Protein AF-A0AAE0RPQ5-F1 (afdb_monomer)

Organism: NCBI:txid2493646

Foldseek 3Di:
DFKKKKKFWFAPPDDPVRVVVLVVVLVVLCVVLVKAWDDKDWPAKDADPDFADAPNDTGRITTIMMIMMDHDPVSVVVSLVVLNVDRRTRDMDMDGDDDPPDQPVPVDPPPPVPPPDPCNVVVVVVVVVCCVVDVPDDPPDDDPPPPDDDD

pLDDT: mean 81.01, std 18.39, range [37.16, 96.88]

Nearest PDB structures (foldseek):
  8csr-assembly1_E  TM=9.305E-01  e=9.893E-14  Homo sapiens
  7pnv-assembly1_E  TM=7.963E-01  e=4.959E-14  Mus musculus
  6nf8-assembly1_F  TM=8.658E-01  e=3.063E-13  Bos taurus
  6ywy-assembly1_FF  TM=8.762E-01  e=1.051E-10  Neurospora crassa
  8apo-assembly1_Bf  TM=7.437E-01  e=9.874E-11  Polytomella magna

Solvent-accessible surface area (backbone atoms only — not comparable to full-atom values): 9134 Å² total; per-residue (Å²): 122,58,44,34,33,35,42,37,30,30,52,56,88,53,50,74,69,53,48,54,49,53,50,49,53,55,50,47,48,36,46,77,54,69,27,48,81,77,49,78,46,81,75,45,78,43,74,47,98,57,77,46,74,35,87,94,43,78,38,54,43,26,31,34,34,42,39,33,31,34,35,54,78,69,37,51,56,53,42,56,51,57,55,70,68,40,74,59,43,61,47,77,46,79,45,78,53,70,75,80,85,70,58,69,53,79,86,44,79,70,73,74,68,68,76,72,56,86,59,50,64,57,51,53,50,51,51,53,49,47,50,69,76,53,65,80,76,81,82,76,88,83,84,89,84,84,87,85,89,82,134

Secondary structure (DSSP, 8-state):
--EEEEEEEEETT--HHHHHHHHHHHHHHHHHTT-EEEEEEEEEEEEEEEEEEETTEEEEEEEEEEEEEE--HHHHHHHHHHHHH-TTEEEEEEEE-------TTSSS---------TTHHHHHHHHHHHHHHS----------SSSS---

Structure (mmCIF, N/CA/C/O backbone):
data_AF-A0AAE0RPQ5-F1
#
_entry.id   AF-A0AAE0RPQ5-F1
#
loop_
_atom_site.group_PDB
_atom_site.id
_atom_site.type_symbol
_atom_site.label_atom_id
_atom_site.label_alt_id
_atom_site.label_comp_id
_a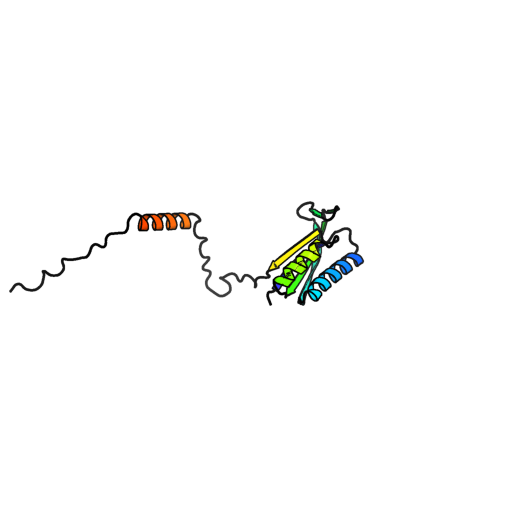tom_site.label_asym_id
_atom_site.label_entity_id
_atom_site.label_seq_id
_atom_site.pdbx_PDB_ins_code
_atom_site.Cartn_x
_atom_site.Cartn_y
_atom_site.Cartn_z
_atom_site.occupancy
_atom_site.B_iso_or_equiv
_atom_site.auth_seq_id
_atom_site.auth_comp_id
_atom_site.auth_asym_id
_atom_site.auth_atom_id
_atom_site.pdbx_PDB_model_num
ATOM 1 N N . MET A 1 1 ? -16.838 0.743 12.175 1.00 78.62 1 MET A N 1
ATOM 2 C CA . MET A 1 1 ? -15.380 0.519 12.057 1.00 78.62 1 MET A CA 1
ATOM 3 C C . MET A 1 1 ? -14.806 1.610 11.167 1.00 78.62 1 MET A C 1
ATOM 5 O O . MET A 1 1 ? -15.497 1.978 10.221 1.00 78.62 1 MET A O 1
ATOM 9 N N . PRO A 1 2 ? -13.640 2.189 11.497 1.00 90.88 2 PRO A N 1
ATOM 10 C CA . PRO A 1 2 ? -12.988 3.167 10.632 1.00 90.88 2 PRO A CA 1
ATOM 11 C C . PRO A 1 2 ? -12.544 2.526 9.314 1.00 90.88 2 PRO A C 1
ATOM 13 O O . PRO A 1 2 ? -12.168 1.352 9.279 1.00 90.88 2 PRO A O 1
ATOM 16 N N . SER A 1 3 ? -12.603 3.320 8.249 1.00 92.75 3 SER A N 1
ATOM 17 C CA . SER A 1 3 ? -12.169 2.925 6.912 1.00 92.75 3 SER A CA 1
ATOM 18 C C . SER A 1 3 ? -10.742 3.392 6.679 1.00 92.75 3 SER A C 1
ATOM 20 O O . SER A 1 3 ? -10.395 4.532 6.982 1.00 92.75 3 SER A O 1
ATOM 22 N N . TYR A 1 4 ? -9.923 2.512 6.127 1.00 95.12 4 TYR A N 1
ATOM 23 C CA . TYR A 1 4 ? -8.538 2.775 5.784 1.00 95.12 4 TYR A CA 1
ATOM 24 C C . TYR A 1 4 ? -8.317 2.557 4.296 1.00 95.12 4 TYR A C 1
ATOM 26 O O . TYR A 1 4 ? -9.008 1.780 3.632 1.00 95.12 4 TYR A O 1
ATOM 34 N N . GLU A 1 5 ? -7.314 3.253 3.796 1.00 95.00 5 GLU A N 1
ATOM 35 C CA . GLU A 1 5 ? -6.777 3.068 2.467 1.00 95.00 5 GLU A CA 1
ATOM 36 C C . GLU A 1 5 ? -5.313 2.673 2.592 1.00 95.00 5 GLU A C 1
ATOM 38 O O . GLU A 1 5 ? -4.554 3.270 3.361 1.00 95.00 5 GLU A O 1
ATOM 43 N N . VAL A 1 6 ? -4.916 1.648 1.847 1.00 95.81 6 VAL A N 1
ATOM 44 C CA . VAL A 1 6 ? -3.527 1.217 1.774 1.00 95.81 6 VAL A CA 1
ATOM 45 C C . VAL A 1 6 ? -3.044 1.320 0.347 1.00 95.81 6 VAL A C 1
ATOM 47 O O . VAL A 1 6 ? -3.482 0.582 -0.535 1.00 95.81 6 VAL A O 1
ATOM 50 N N . ALA A 1 7 ? -2.105 2.240 0.154 1.00 96.25 7 ALA A N 1
ATOM 51 C CA . ALA A 1 7 ? -1.346 2.376 -1.071 1.00 96.25 7 ALA A CA 1
ATOM 52 C C . ALA A 1 7 ? -0.134 1.441 -1.007 1.00 96.25 7 ALA A C 1
ATOM 54 O O . ALA A 1 7 ? 0.735 1.579 -0.138 1.00 96.25 7 ALA A O 1
ATOM 55 N N . LEU A 1 8 ? -0.089 0.489 -1.933 1.00 96.12 8 LEU A N 1
ATOM 56 C CA . LEU A 1 8 ? 0.976 -0.492 -2.079 1.00 96.12 8 LEU A CA 1
ATOM 57 C C . LEU A 1 8 ? 1.789 -0.193 -3.329 1.00 96.12 8 LEU A C 1
ATOM 59 O O . LEU A 1 8 ? 1.248 0.043 -4.411 1.00 96.12 8 LEU A O 1
ATOM 63 N N . ILE A 1 9 ? 3.104 -0.264 -3.174 1.00 96.50 9 ILE A N 1
ATOM 64 C CA . ILE A 1 9 ? 4.056 -0.226 -4.274 1.00 96.50 9 ILE A CA 1
ATOM 65 C C . ILE A 1 9 ? 4.753 -1.580 -4.308 1.00 96.50 9 ILE A C 1
ATOM 67 O O . ILE A 1 9 ? 5.593 -1.865 -3.456 1.00 96.50 9 ILE A O 1
ATOM 71 N N . LEU A 1 10 ? 4.411 -2.404 -5.293 1.00 95.56 10 LEU A N 1
ATOM 72 C CA . LEU A 1 10 ? 5.048 -3.696 -5.533 1.00 95.56 10 LEU A CA 1
ATOM 73 C C . LEU A 1 10 ? 6.236 -3.553 -6.484 1.00 95.56 10 LEU A C 1
ATOM 75 O O . LEU A 1 10 ? 6.299 -2.644 -7.321 1.00 95.56 10 LEU A O 1
ATOM 79 N N . ARG A 1 11 ? 7.178 -4.489 -6.378 1.00 94.50 11 ARG A N 1
ATOM 80 C CA . ARG A 1 11 ? 8.349 -4.564 -7.256 1.00 94.50 11 ARG A CA 1
ATOM 81 C C . ARG A 1 11 ? 7.946 -4.700 -8.732 1.00 94.50 11 ARG A C 1
ATOM 83 O O . ARG A 1 11 ? 7.002 -5.404 -9.081 1.00 94.50 11 ARG A O 1
ATOM 90 N N . SER A 1 12 ? 8.686 -4.028 -9.617 1.00 92.38 12 SER A N 1
ATOM 91 C CA . SER A 1 12 ? 8.453 -4.066 -11.073 1.00 92.38 12 SER A CA 1
ATOM 92 C C . SER A 1 12 ? 8.970 -5.331 -11.759 1.00 92.38 12 SER A C 1
ATOM 94 O O . SER A 1 12 ? 8.491 -5.663 -12.834 1.00 92.38 12 SER A O 1
ATOM 96 N N . ALA A 1 13 ? 9.918 -6.041 -11.142 1.00 89.69 13 ALA A N 1
ATOM 97 C CA . ALA A 1 13 ? 10.475 -7.289 -1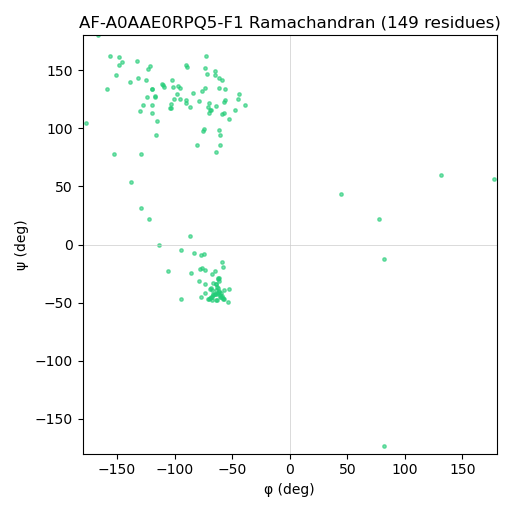1.670 1.00 89.69 13 ALA A CA 1
ATOM 98 C C . ALA A 1 13 ? 9.526 -8.498 -11.537 1.00 89.69 13 ALA A C 1
ATOM 100 O O . ALA A 1 13 ? 9.843 -9.569 -12.042 1.00 89.69 13 ALA A O 1
ATOM 101 N N . LEU A 1 14 ? 8.399 -8.339 -10.835 1.00 89.69 14 LEU A N 1
ATOM 102 C CA . LEU A 1 14 ? 7.433 -9.409 -10.609 1.00 89.69 14 LEU A CA 1
ATOM 103 C C . LEU A 1 14 ? 6.604 -9.658 -11.868 1.00 89.69 14 LEU A C 1
ATOM 105 O O . LEU A 1 14 ? 6.037 -8.731 -12.453 1.00 89.69 14 LEU A O 1
ATOM 109 N N . GLU A 1 15 ? 6.477 -10.927 -12.240 1.00 92.38 15 GLU A N 1
ATOM 110 C CA . GLU A 1 15 ? 5.556 -11.336 -13.296 1.00 92.38 15 GLU A CA 1
ATOM 111 C C . GLU A 1 15 ? 4.096 -11.247 -12.811 1.00 92.38 15 GLU A C 1
ATOM 113 O O . GLU A 1 15 ? 3.813 -11.227 -11.611 1.00 92.38 15 GLU A O 1
ATOM 118 N N . ARG A 1 16 ? 3.128 -11.236 -13.736 1.00 90.75 16 ARG A N 1
ATOM 119 C CA . ARG A 1 16 ? 1.688 -11.147 -13.424 1.00 90.75 16 ARG A CA 1
ATOM 120 C C . ARG A 1 16 ? 1.223 -12.200 -12.413 1.00 90.75 16 ARG A C 1
ATOM 122 O O . ARG A 1 16 ? 0.413 -11.889 -11.540 1.00 90.75 16 ARG A O 1
ATOM 129 N N . VAL A 1 17 ? 1.753 -13.421 -12.503 1.00 94.38 17 VAL A N 1
ATOM 130 C CA . VAL A 1 17 ? 1.428 -14.510 -11.569 1.00 94.38 17 VAL A CA 1
ATOM 131 C C . VAL A 1 17 ? 1.896 -14.159 -10.156 1.00 94.38 17 VAL A C 1
ATOM 133 O O . VAL A 1 17 ? 1.107 -14.225 -9.213 1.00 94.38 17 VAL A O 1
ATOM 136 N N . GLN A 1 18 ? 3.137 -13.696 -10.019 1.00 94.25 18 GLN A N 1
ATOM 137 C CA . GLN A 1 18 ? 3.734 -13.323 -8.736 1.00 94.25 18 GLN A CA 1
ATOM 138 C C . GLN A 1 18 ? 3.059 -12.085 -8.130 1.00 94.25 18 GLN A C 1
ATOM 140 O O . GLN A 1 18 ? 2.761 -12.073 -6.940 1.00 94.25 18 GLN A O 1
ATOM 145 N N . LEU A 1 19 ? 2.711 -11.087 -8.952 1.00 94.50 19 LEU A N 1
ATOM 146 C CA . LEU A 1 19 ? 1.932 -9.923 -8.514 1.00 94.50 19 LEU A CA 1
ATOM 147 C C . LEU A 1 19 ? 0.585 -10.338 -7.921 1.00 94.50 19 LEU A C 1
ATOM 149 O O . LEU A 1 19 ? 0.214 -9.888 -6.838 1.00 94.50 19 LEU A O 1
ATOM 153 N N . SER A 1 20 ? -0.140 -11.227 -8.605 1.00 94.31 20 SER A N 1
ATOM 154 C CA . SER A 1 20 ? -1.425 -11.718 -8.103 1.00 94.31 20 SER A CA 1
ATOM 155 C C . SER A 1 20 ? -1.274 -12.506 -6.796 1.00 94.31 20 SER A C 1
ATOM 157 O O . SER A 1 20 ? -2.130 -12.405 -5.920 1.00 94.31 20 SER A O 1
ATOM 159 N N . ALA A 1 21 ? -0.172 -13.244 -6.628 1.00 96.00 21 ALA A N 1
ATOM 160 C CA . ALA A 1 21 ? 0.131 -13.964 -5.398 1.00 96.00 21 ALA A CA 1
ATOM 161 C C . ALA A 1 21 ? 0.442 -13.003 -4.239 1.00 96.00 21 ALA A C 1
ATOM 163 O O . ALA A 1 21 ? -0.112 -13.168 -3.155 1.00 96.00 21 ALA A O 1
ATOM 164 N N . ALA A 1 22 ? 1.252 -11.966 -4.467 1.00 95.12 22 ALA A N 1
ATOM 165 C CA . ALA A 1 22 ? 1.549 -10.935 -3.470 1.00 95.12 22 ALA A CA 1
ATOM 166 C C . ALA A 1 22 ? 0.285 -10.195 -3.003 1.00 95.12 22 ALA A C 1
ATOM 168 O O . ALA A 1 22 ? 0.065 -9.995 -1.806 1.00 95.12 22 ALA A O 1
ATOM 169 N N . LEU A 1 23 ? -0.609 -9.867 -3.938 1.00 95.12 23 LEU A N 1
ATOM 170 C CA . LEU A 1 23 ? -1.896 -9.253 -3.611 1.00 95.12 23 LEU A CA 1
ATOM 171 C C . LEU A 1 23 ? -2.796 -10.187 -2.801 1.00 95.12 23 LEU A C 1
ATOM 173 O O . LEU A 1 23 ? -3.391 -9.749 -1.819 1.00 95.12 23 LEU A O 1
ATOM 177 N N . LYS A 1 24 ? -2.873 -11.474 -3.162 1.00 95.94 24 LYS A N 1
ATOM 178 C CA . LYS A 1 24 ? -3.636 -12.473 -2.394 1.00 95.94 24 LYS A CA 1
ATOM 179 C C . LYS A 1 24 ? -3.113 -12.610 -0.964 1.00 95.94 24 LYS A C 1
ATOM 181 O O . LYS A 1 24 ? -3.920 -12.570 -0.040 1.00 95.94 24 LYS A O 1
ATOM 186 N N . ARG A 1 25 ? -1.786 -12.682 -0.787 1.00 95.88 25 ARG A N 1
ATOM 187 C CA . ARG A 1 25 ? -1.131 -12.700 0.534 1.00 95.88 25 ARG A CA 1
ATOM 188 C C . ARG A 1 25 ? -1.505 -11.461 1.348 1.00 95.88 25 ARG A C 1
ATOM 190 O O . ARG A 1 25 ? -1.944 -11.579 2.485 1.00 95.88 25 ARG A O 1
ATOM 197 N N . THR A 1 26 ? -1.429 -10.281 0.733 1.00 95.50 26 THR A N 1
ATOM 198 C CA . THR A 1 26 ? -1.830 -9.017 1.372 1.00 95.50 26 THR A CA 1
ATOM 199 C C . THR A 1 26 ? -3.300 -9.035 1.805 1.00 95.50 26 THR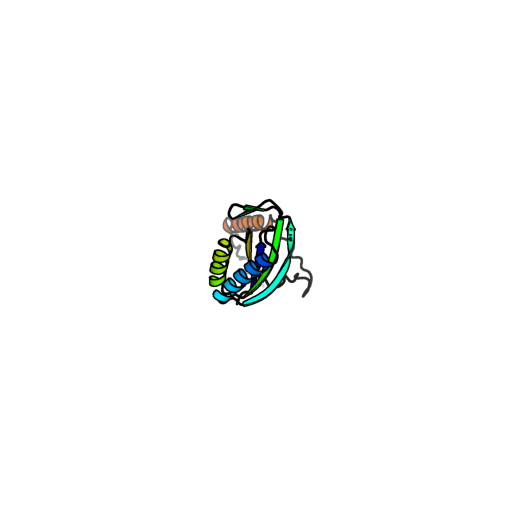 A C 1
ATOM 201 O O . THR A 1 26 ? -3.622 -8.634 2.921 1.00 95.50 26 THR A O 1
ATOM 204 N N . CYS A 1 27 ? -4.198 -9.533 0.951 1.00 95.75 27 CYS A N 1
ATOM 205 C CA . CYS A 1 27 ? -5.621 -9.627 1.269 1.00 95.75 27 CYS A CA 1
ATOM 206 C C . CYS A 1 27 ? -5.886 -10.602 2.423 1.00 95.75 27 CYS A C 1
ATOM 208 O O . CYS A 1 27 ? -6.652 -10.275 3.325 1.00 95.75 27 CYS A O 1
ATOM 210 N N . GLN A 1 28 ?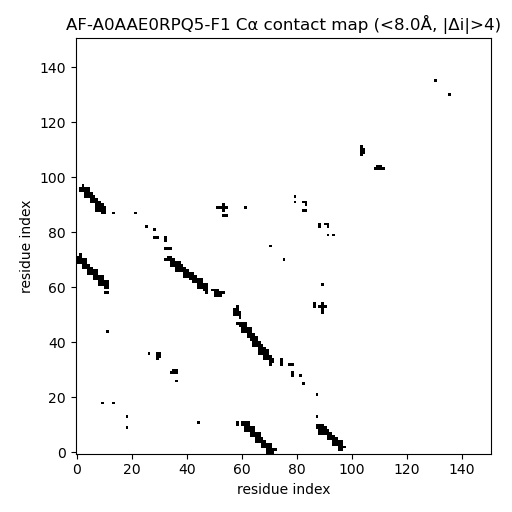 -5.228 -11.765 2.432 1.00 96.38 28 GLN A N 1
ATOM 211 C CA . GLN A 1 28 ? -5.312 -12.731 3.534 1.00 96.38 28 GLN A CA 1
ATOM 212 C C . GLN A 1 28 ? -4.882 -12.112 4.859 1.00 96.38 28 GLN A C 1
ATOM 214 O O . GLN A 1 28 ? -5.629 -12.193 5.823 1.00 96.38 28 GLN A O 1
ATOM 219 N N . VAL A 1 29 ? -3.767 -11.378 4.882 1.00 95.81 29 VAL A N 1
ATOM 220 C CA . VAL A 1 29 ? -3.314 -10.674 6.089 1.00 95.81 29 VAL A CA 1
ATOM 221 C C . VAL A 1 29 ? -4.380 -9.708 6.615 1.00 95.81 29 VAL A C 1
ATOM 223 O O . VAL A 1 29 ? -4.560 -9.596 7.827 1.00 95.81 29 VAL A O 1
ATOM 226 N N . VAL A 1 30 ? -5.106 -9.009 5.740 1.00 95.19 30 VAL A N 1
ATOM 227 C CA . VAL A 1 30 ? -6.207 -8.128 6.165 1.00 95.19 30 VAL A CA 1
ATOM 228 C C . VAL A 1 30 ? -7.362 -8.939 6.766 1.00 95.19 30 VAL A C 1
ATOM 230 O O . VAL A 1 30 ? -7.863 -8.567 7.828 1.00 95.19 30 VAL A O 1
ATOM 233 N N . PHE A 1 31 ? -7.746 -10.057 6.145 1.00 95.44 31 PHE A N 1
ATOM 234 C CA . PHE A 1 31 ? -8.816 -10.928 6.643 1.00 95.44 31 PHE A CA 1
ATOM 235 C C . PHE A 1 31 ? -8.466 -11.615 7.969 1.00 95.44 31 PHE A C 1
ATOM 237 O O . PHE A 1 31 ? -9.292 -11.622 8.880 1.00 95.44 31 PHE A O 1
ATOM 244 N N . ASP A 1 32 ? -7.239 -12.114 8.119 1.00 95.50 32 ASP A N 1
ATOM 245 C CA . ASP A 1 32 ? -6.760 -12.797 9.329 1.00 95.50 32 ASP A CA 1
ATOM 246 C C . ASP A 1 32 ? -6.765 -11.868 10.552 1.00 95.50 32 ASP A C 1
ATOM 248 O O . ASP A 1 32 ? -6.972 -12.299 11.684 1.00 95.50 32 ASP A O 1
ATOM 252 N N . ASN A 1 33 ? -6.585 -10.563 10.326 1.00 93.75 33 ASN A N 1
ATOM 253 C CA . ASN A 1 33 ? -6.668 -9.537 11.364 1.00 93.75 33 ASN A CA 1
ATOM 254 C C . ASN A 1 33 ? -8.106 -9.017 11.597 1.00 93.75 33 ASN A C 1
ATOM 256 O O . ASN A 1 33 ? -8.296 -8.054 12.345 1.00 93.75 33 ASN A O 1
ATOM 260 N N . GLY A 1 34 ? -9.120 -9.633 10.977 1.00 90.88 34 GLY A N 1
ATOM 261 C CA . GLY A 1 34 ? -10.532 -9.271 11.132 1.00 90.88 34 GLY A CA 1
ATOM 262 C C . GLY A 1 34 ? -10.955 -8.021 10.355 1.00 90.88 34 GLY A C 1
ATOM 263 O O . GLY A 1 34 ? -11.933 -7.370 10.727 1.00 90.88 34 GLY A O 1
ATOM 264 N N . GLY A 1 35 ? -10.206 -7.649 9.314 1.00 93.38 35 GLY A N 1
ATOM 265 C CA . GLY A 1 35 ? -10.553 -6.560 8.405 1.00 93.38 35 GLY A CA 1
ATOM 266 C C . GLY A 1 35 ? -11.401 -7.029 7.220 1.00 93.38 35 GLY A C 1
ATOM 267 O O . GLY A 1 35 ? -11.311 -8.176 6.784 1.00 93.38 35 GLY A O 1
ATOM 268 N N . THR A 1 36 ? -12.214 -6.131 6.665 1.00 94.81 36 THR A N 1
ATOM 269 C CA . THR A 1 36 ? -13.039 -6.392 5.475 1.00 94.81 36 THR A CA 1
ATOM 270 C C . THR A 1 36 ? -12.628 -5.487 4.321 1.00 94.81 36 THR A C 1
ATOM 272 O O . THR A 1 36 ? -12.563 -4.267 4.450 1.00 94.81 36 THR A O 1
ATOM 275 N N . ILE A 1 37 ? -12.343 -6.078 3.162 1.00 95.62 37 ILE A N 1
ATOM 276 C CA . ILE A 1 37 ? -11.912 -5.339 1.970 1.00 95.62 37 ILE A CA 1
ATOM 277 C C . ILE A 1 37 ? -13.145 -4.814 1.226 1.00 95.62 37 ILE A C 1
ATOM 279 O O . ILE A 1 37 ? -14.075 -5.568 0.954 1.00 95.62 37 ILE A O 1
ATOM 283 N N . ARG A 1 38 ? -13.147 -3.522 0.883 1.00 94.44 38 ARG A N 1
ATOM 284 C CA . ARG A 1 38 ? -14.211 -2.856 0.114 1.00 94.44 38 ARG A CA 1
ATOM 285 C C . ARG A 1 38 ? -13.919 -2.805 -1.380 1.00 94.44 38 ARG A C 1
ATOM 287 O O . ARG A 1 38 ? -14.803 -3.058 -2.186 1.00 94.44 38 ARG A O 1
ATOM 294 N N . SER A 1 39 ? -12.700 -2.415 -1.745 1.00 94.38 39 SER A N 1
ATOM 295 C CA . SER A 1 39 ? -12.289 -2.241 -3.141 1.00 94.38 39 SER A CA 1
ATOM 296 C C . SER A 1 39 ? -10.793 -2.496 -3.281 1.00 94.38 39 SER A C 1
ATOM 298 O O . SER A 1 39 ? -10.021 -2.177 -2.372 1.00 94.38 39 SER A O 1
ATOM 300 N N . LEU A 1 40 ? -10.403 -3.051 -4.426 1.00 95.81 40 LEU A N 1
ATOM 301 C CA . LEU A 1 40 ? -9.020 -3.228 -4.845 1.00 95.81 40 LEU A CA 1
ATOM 302 C C . LEU A 1 40 ? -8.865 -2.627 -6.240 1.00 95.81 40 LEU A C 1
ATOM 304 O O . LEU A 1 40 ? -9.510 -3.063 -7.191 1.00 95.81 40 LEU A O 1
ATOM 308 N N . GLU A 1 41 ? -7.984 -1.642 -6.354 1.00 96.25 41 GLU A N 1
ATOM 309 C CA . GLU A 1 41 ? -7.754 -0.880 -7.575 1.00 96.25 41 GLU A CA 1
ATOM 310 C C . GLU A 1 41 ? -6.306 -1.043 -8.040 1.00 96.25 41 GLU A C 1
ATOM 312 O O . GLU A 1 41 ? -5.356 -0.938 -7.259 1.00 96.25 41 GLU A O 1
ATOM 317 N N . ASN A 1 42 ? -6.138 -1.303 -9.336 1.00 95.25 42 ASN A N 1
ATOM 318 C CA . ASN A 1 42 ? -4.836 -1.424 -9.981 1.00 95.25 42 ASN A CA 1
ATOM 319 C C . ASN A 1 42 ? -4.531 -0.148 -10.774 1.00 95.25 42 ASN A C 1
ATOM 321 O O . ASN A 1 42 ? -5.223 0.162 -11.741 1.00 95.25 42 ASN A O 1
ATOM 325 N N . LEU A 1 43 ? -3.471 0.566 -10.391 1.00 95.56 43 LEU A N 1
ATOM 326 C CA . LEU A 1 43 ? -3.027 1.797 -11.054 1.00 95.56 43 LEU A CA 1
ATOM 327 C C . LEU A 1 43 ? -1.932 1.562 -12.108 1.00 95.56 43 LEU A C 1
ATOM 329 O O . LEU A 1 43 ? -1.522 2.512 -12.790 1.00 95.56 43 LEU A O 1
ATOM 333 N N . GLY A 1 44 ? -1.460 0.318 -12.229 1.00 93.69 44 GLY A N 1
ATOM 334 C CA . GLY A 1 44 ? -0.458 -0.125 -13.188 1.00 93.69 44 GLY A CA 1
ATOM 335 C C . GLY A 1 44 ? 0.988 0.155 -12.776 1.00 93.69 44 GLY A C 1
ATOM 336 O O . GLY A 1 44 ? 1.291 0.605 -11.666 1.00 93.69 44 GLY A O 1
ATOM 337 N N . LEU A 1 45 ? 1.899 -0.127 -13.709 1.00 94.88 45 LEU A N 1
ATOM 338 C CA . LEU A 1 45 ? 3.326 0.129 -13.556 1.00 94.88 45 LEU A CA 1
ATOM 339 C C . LEU A 1 45 ? 3.622 1.609 -13.806 1.00 94.88 45 LEU A C 1
ATOM 341 O O . LEU A 1 45 ? 3.316 2.139 -14.873 1.00 94.88 45 LEU A O 1
ATOM 345 N N . ARG A 1 46 ? 4.245 2.277 -12.836 1.00 95.25 46 ARG A N 1
ATOM 346 C CA . ARG A 1 46 ? 4.662 3.680 -12.955 1.00 95.25 46 ARG A CA 1
ATOM 347 C C . ARG A 1 46 ? 6.098 3.856 -12.482 1.00 95.25 46 ARG A C 1
ATOM 349 O O . ARG A 1 46 ? 6.647 3.039 -11.739 1.00 95.25 46 ARG A O 1
ATOM 356 N N . GLN A 1 47 ? 6.728 4.928 -12.944 1.00 95.44 47 GLN A N 1
ATOM 357 C CA . GLN A 1 47 ? 8.040 5.326 -12.454 1.00 95.44 47 GLN A CA 1
ATOM 358 C C . GLN A 1 47 ? 7.914 5.920 -11.049 1.00 95.44 47 GLN A C 1
ATOM 360 O O . GLN A 1 47 ? 7.023 6.723 -10.780 1.00 95.44 47 GLN A O 1
ATOM 365 N N . LEU A 1 48 ? 8.810 5.507 -10.155 1.00 95.69 48 LEU A N 1
ATOM 366 C CA . LEU A 1 48 ? 8.891 6.046 -8.804 1.00 95.69 48 LEU A CA 1
ATOM 367 C C . LEU A 1 48 ? 9.459 7.474 -8.855 1.00 95.69 48 LEU A C 1
ATOM 369 O O . LEU A 1 48 ? 10.335 7.743 -9.681 1.00 95.69 48 LEU A O 1
ATOM 373 N N . PRO A 1 49 ? 9.034 8.377 -7.951 1.00 94.25 49 PRO A N 1
ATOM 374 C CA . PRO A 1 49 ? 9.533 9.756 -7.922 1.00 94.25 49 PRO A CA 1
ATOM 375 C C . PRO A 1 49 ? 11.047 9.827 -7.676 1.00 94.25 49 PRO A C 1
ATOM 377 O O . PRO A 1 49 ? 11.721 10.747 -8.126 1.00 94.25 49 PRO A O 1
ATOM 380 N N . TYR A 1 50 ? 11.590 8.834 -6.975 1.00 95.19 50 TYR A N 1
ATOM 381 C CA . TYR A 1 50 ? 13.016 8.634 -6.767 1.00 95.19 50 TYR A CA 1
ATOM 382 C C . TYR A 1 50 ? 13.311 7.137 -6.657 1.00 95.19 50 TYR A C 1
ATOM 384 O O . TYR A 1 50 ? 12.419 6.325 -6.405 1.00 95.19 50 TYR A O 1
ATOM 392 N N . ALA A 1 51 ? 14.576 6.754 -6.840 1.00 93.50 51 ALA A N 1
ATOM 393 C CA . ALA A 1 51 ? 14.981 5.361 -6.708 1.00 93.50 51 ALA A CA 1
ATOM 394 C C . ALA A 1 51 ? 14.903 4.918 -5.239 1.00 93.50 51 ALA A C 1
ATOM 396 O O . ALA A 1 51 ? 15.651 5.412 -4.394 1.00 93.50 51 ALA A O 1
ATOM 397 N N . MET A 1 52 ? 14.018 3.968 -4.949 1.00 94.12 52 MET A N 1
ATOM 398 C CA . MET A 1 52 ? 13.815 3.429 -3.605 1.00 94.12 52 MET A CA 1
ATOM 399 C C . MET A 1 52 ? 14.603 2.128 -3.446 1.00 94.12 52 MET A C 1
ATOM 401 O O . MET A 1 52 ? 14.616 1.291 -4.352 1.00 94.12 52 MET A O 1
ATOM 405 N N . LYS A 1 53 ? 15.272 1.958 -2.301 1.00 92.69 53 LYS A N 1
ATOM 406 C CA . LYS A 1 53 ? 15.917 0.69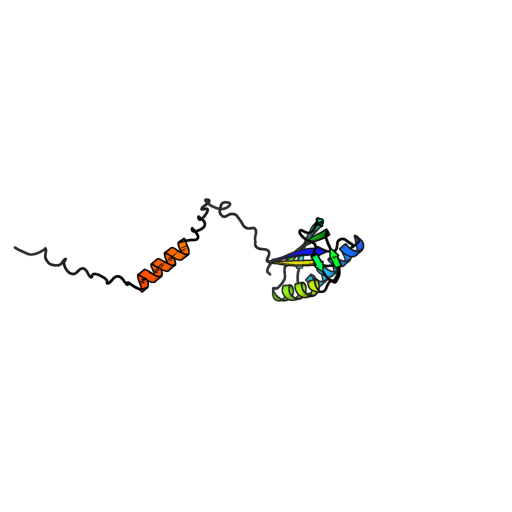8 -1.917 1.00 92.69 53 LYS A CA 1
ATOM 407 C C . LYS A 1 53 ? 15.046 0.012 -0.869 1.00 92.69 53 LYS A C 1
ATOM 409 O O . LYS A 1 53 ? 14.821 0.598 0.183 1.00 92.69 53 LYS A O 1
ATOM 414 N N . SER A 1 54 ? 14.586 -1.199 -1.159 1.00 89.00 54 SER A N 1
ATOM 415 C CA . SER A 1 54 ? 13.828 -2.037 -0.225 1.00 89.00 54 SER A CA 1
ATOM 416 C C . SER A 1 54 ? 14.299 -3.487 -0.331 1.00 89.00 54 SER A C 1
ATOM 418 O O . SER A 1 54 ? 14.623 -3.937 -1.431 1.00 89.00 54 SER A O 1
ATOM 420 N N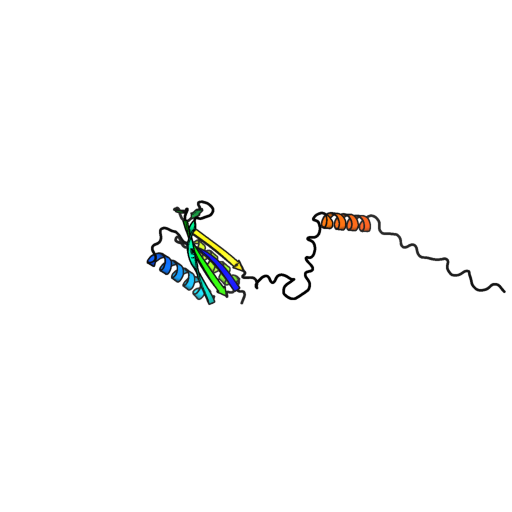 . HI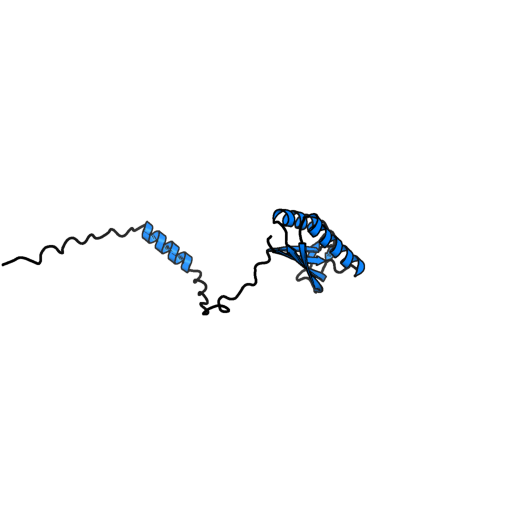S A 1 55 ? 14.407 -4.182 0.805 1.00 89.75 55 HIS A N 1
ATOM 421 C CA . HIS A 1 55 ? 14.829 -5.591 0.902 1.00 89.75 55 HIS A CA 1
ATOM 422 C C . HIS A 1 55 ? 16.058 -5.941 0.039 1.00 89.75 55 HIS A C 1
ATOM 424 O O . HIS A 1 55 ? 16.082 -6.926 -0.684 1.00 89.75 55 HIS A O 1
ATOM 430 N N . GLY A 1 56 ? 17.081 -5.077 0.046 1.00 89.12 56 GLY A N 1
ATOM 431 C CA . GLY A 1 56 ? 18.316 -5.279 -0.727 1.00 89.12 56 GLY A CA 1
ATOM 432 C C . GLY A 1 56 ? 18.247 -4.882 -2.209 1.00 89.12 56 GLY A C 1
ATOM 433 O O . GLY A 1 56 ? 19.293 -4.687 -2.826 1.00 89.12 56 GLY A O 1
ATOM 434 N N . HIS A 1 57 ? 17.060 -4.637 -2.765 1.00 88.31 57 HIS A N 1
ATOM 435 C CA . HIS A 1 57 ? 16.868 -4.275 -4.169 1.00 88.31 57 HIS A CA 1
ATOM 436 C C . HIS A 1 57 ? 16.623 -2.776 -4.352 1.00 88.31 57 HIS A C 1
ATOM 438 O O . HIS A 1 57 ? 15.922 -2.136 -3.570 1.00 88.31 57 HIS A O 1
ATOM 444 N N . ARG A 1 58 ? 17.182 -2.199 -5.420 1.00 92.44 58 ARG A N 1
ATOM 445 C CA . ARG A 1 58 ? 16.952 -0.801 -5.809 1.00 92.44 58 ARG A CA 1
ATOM 446 C C . ARG A 1 58 ? 16.003 -0.755 -7.002 1.00 92.44 58 ARG A C 1
ATOM 448 O O . ARG A 1 58 ? 16.350 -1.227 -8.079 1.00 92.44 58 ARG A O 1
ATOM 455 N N . SER A 1 59 ? 14.839 -0.142 -6.819 1.00 94.06 59 SER A N 1
ATOM 456 C CA . SER A 1 59 ? 13.787 -0.058 -7.835 1.00 94.06 59 SER A CA 1
ATOM 457 C C . SER A 1 59 ? 13.622 1.375 -8.340 1.00 94.06 59 SER A C 1
ATOM 459 O O . SER A 1 59 ? 13.644 2.325 -7.557 1.00 94.06 59 SER A O 1
ATOM 461 N N . LYS A 1 60 ? 13.453 1.532 -9.658 1.00 95.19 60 LYS A N 1
ATOM 462 C CA . LYS A 1 60 ? 13.084 2.806 -10.315 1.00 95.19 60 LYS A CA 1
ATOM 463 C C . LYS A 1 60 ? 11.627 2.830 -10.787 1.00 95.19 60 LYS A C 1
ATOM 465 O O . LYS A 1 60 ? 11.051 3.900 -10.933 1.00 95.19 60 LYS A O 1
ATOM 470 N N . HIS A 1 61 ? 11.038 1.656 -10.991 1.00 95.44 61 HIS A N 1
ATOM 471 C CA . HIS A 1 61 ? 9.639 1.468 -11.361 1.00 95.44 61 HIS A CA 1
ATOM 472 C C . HIS A 1 61 ? 8.961 0.563 -10.335 1.00 95.44 61 HIS A C 1
ATOM 474 O O . HIS A 1 61 ? 9.618 -0.305 -9.750 1.00 95.44 61 HIS A O 1
ATOM 480 N N . GLY A 1 62 ? 7.658 0.743 -10.148 1.00 96.06 62 GLY A N 1
ATOM 481 C CA . GLY A 1 62 ? 6.840 -0.078 -9.261 1.00 96.06 62 GLY A CA 1
ATOM 482 C C . GLY A 1 62 ? 5.412 -0.207 -9.777 1.00 96.06 62 GLY A C 1
ATOM 483 O O . GLY A 1 62 ? 4.931 0.650 -10.519 1.00 96.06 62 GLY A O 1
ATOM 484 N N . ASN A 1 63 ? 4.752 -1.295 -9.391 1.00 96.31 63 ASN A N 1
ATOM 485 C CA . ASN A 1 63 ? 3.335 -1.508 -9.659 1.00 96.31 63 ASN A CA 1
ATOM 486 C C . ASN A 1 63 ? 2.519 -0.939 -8.500 1.00 96.31 63 ASN A C 1
ATOM 488 O O . ASN A 1 63 ? 2.748 -1.305 -7.347 1.00 96.31 63 ASN A O 1
ATOM 492 N N . TYR A 1 64 ? 1.591 -0.040 -8.808 1.00 96.69 64 TYR A N 1
ATOM 493 C CA . TYR A 1 64 ? 0.795 0.663 -7.812 1.00 96.69 64 TYR A CA 1
ATOM 494 C C . TYR A 1 64 ? -0.569 0.001 -7.628 1.00 96.69 64 TYR A C 1
ATOM 496 O O . TYR A 1 64 ? -1.303 -0.205 -8.596 1.00 96.69 64 TYR A O 1
ATOM 504 N N . PHE A 1 65 ? -0.925 -0.262 -6.373 1.00 96.88 65 PHE A N 1
ATOM 505 C CA . PHE A 1 65 ? -2.230 -0.788 -5.989 1.00 96.88 65 PHE A CA 1
ATOM 506 C C . PHE A 1 65 ? -2.808 0.013 -4.832 1.00 96.88 65 PHE A C 1
ATOM 508 O O . PHE A 1 65 ? -2.080 0.426 -3.929 1.00 96.88 65 PHE A O 1
ATOM 515 N N . ILE A 1 66 ? -4.121 0.206 -4.858 1.00 96.50 66 ILE A N 1
ATOM 516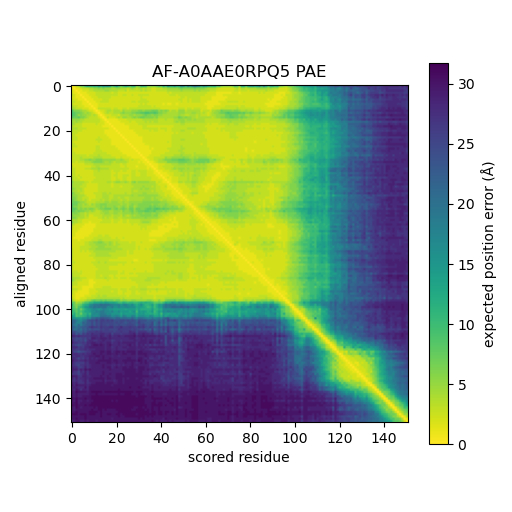 C CA . ILE A 1 66 ? -4.874 0.812 -3.764 1.00 96.50 66 ILE A CA 1
ATOM 517 C C . ILE A 1 66 ? -5.851 -0.231 -3.242 1.00 96.50 66 ILE A C 1
ATOM 519 O O . ILE A 1 66 ? -6.611 -0.823 -4.006 1.00 96.50 66 ILE A O 1
ATOM 523 N N . ILE A 1 67 ? -5.828 -0.459 -1.932 1.00 96.38 67 ILE A N 1
ATOM 524 C CA . ILE A 1 67 ? -6.767 -1.347 -1.251 1.00 96.38 67 ILE A CA 1
ATOM 525 C C . ILE A 1 67 ? -7.529 -0.531 -0.217 1.00 96.38 67 ILE A C 1
ATOM 527 O O . ILE A 1 67 ? -6.946 0.023 0.712 1.00 96.38 67 ILE A O 1
ATOM 531 N N . ASN A 1 68 ? -8.846 -0.486 -0.371 1.00 95.50 68 ASN A N 1
ATOM 532 C CA . ASN A 1 68 ? -9.755 0.108 0.597 1.00 95.50 68 ASN A CA 1
ATOM 533 C C . ASN A 1 68 ? -10.279 -0.996 1.515 1.00 95.50 68 ASN A C 1
ATOM 535 O O . ASN A 1 68 ? -10.862 -1.961 1.020 1.00 95.50 68 ASN A O 1
ATOM 539 N N . PHE A 1 69 ? -10.128 -0.857 2.831 1.00 95.62 69 PHE A N 1
ATOM 540 C CA . PHE A 1 69 ? -10.656 -1.830 3.790 1.00 95.62 69 PHE A CA 1
ATOM 541 C C . PHE A 1 69 ? -11.121 -1.182 5.092 1.00 95.62 69 PHE A C 1
ATOM 543 O O . PHE A 1 69 ? -10.669 -0.104 5.470 1.00 95.62 69 PHE A O 1
ATOM 550 N N . ASP A 1 70 ? -12.008 -1.864 5.805 1.00 95.06 70 ASP A N 1
ATOM 551 C CA . ASP A 1 70 ? -12.406 -1.511 7.163 1.00 95.06 70 ASP A CA 1
ATOM 552 C C . ASP A 1 70 ? -11.691 -2.409 8.161 1.00 95.06 70 ASP A C 1
ATOM 554 O O . ASP A 1 70 ? -11.607 -3.620 7.975 1.00 95.06 70 ASP A O 1
ATOM 558 N N . SER A 1 71 ? -11.170 -1.825 9.236 1.00 94.56 71 SER A N 1
ATOM 559 C CA . SER A 1 71 ? -10.463 -2.583 10.269 1.00 94.56 71 SER A CA 1
ATOM 560 C C . SER A 1 71 ? -10.480 -1.838 11.599 1.00 94.56 71 SER A C 1
ATOM 562 O O . SER A 1 71 ? -10.738 -0.636 11.662 1.00 94.56 71 SER A O 1
ATOM 564 N N . SER A 1 72 ? -10.199 -2.545 12.692 1.00 94.19 72 SER A N 1
ATOM 565 C CA . SER A 1 72 ? -9.920 -1.901 13.976 1.00 94.19 72 SER A CA 1
ATOM 566 C C . SER A 1 72 ? -8.521 -1.245 13.966 1.00 94.19 72 SER A C 1
ATOM 568 O O . SER A 1 72 ? -7.623 -1.715 13.257 1.00 94.19 72 SER A O 1
ATOM 570 N N . PRO A 1 73 ? -8.285 -0.177 14.754 1.00 92.69 73 PRO A N 1
ATOM 571 C CA . PRO A 1 73 ? -6.982 0.496 14.802 1.00 92.69 73 PRO A CA 1
ATOM 572 C C . PRO A 1 73 ? -5.831 -0.389 15.306 1.00 92.69 73 PRO A C 1
ATOM 574 O O . PRO A 1 73 ? -4.676 -0.174 14.936 1.00 92.69 73 PRO A O 1
ATOM 577 N N . SER A 1 74 ? -6.122 -1.376 16.161 1.00 92.94 74 SER A N 1
ATOM 578 C CA . SER A 1 74 ? -5.133 -2.355 16.629 1.00 92.94 74 SER A CA 1
ATOM 579 C C . SER A 1 74 ? -4.707 -3.291 15.498 1.00 92.94 74 SER A C 1
ATOM 581 O O . SER A 1 74 ? -3.508 -3.466 15.282 1.00 92.94 74 SER A O 1
ATOM 583 N N . ALA A 1 75 ? -5.671 -3.806 14.731 1.00 93.44 75 ALA A N 1
ATOM 584 C CA . ALA A 1 75 ? -5.434 -4.664 13.573 1.00 93.44 75 ALA A CA 1
ATOM 585 C C . ALA A 1 75 ? -4.669 -3.949 12.444 1.00 93.44 75 ALA A C 1
ATOM 587 O O . ALA A 1 75 ? -3.811 -4.532 11.794 1.00 93.44 75 ALA A O 1
ATOM 588 N N . VAL A 1 76 ? -4.880 -2.647 12.239 1.00 94.62 76 VAL A N 1
ATOM 589 C CA . VAL A 1 76 ? -4.134 -1.887 11.212 1.00 94.62 76 VAL A CA 1
ATOM 590 C C . VAL A 1 76 ? -2.634 -1.858 11.515 1.00 94.62 76 VAL A C 1
ATOM 592 O O . VAL A 1 76 ? -1.806 -1.946 10.607 1.00 94.62 76 VAL A O 1
ATOM 595 N N . LYS A 1 77 ? -2.262 -1.776 12.799 1.00 93.62 77 LYS A N 1
ATOM 596 C CA . LYS A 1 77 ? -0.855 -1.806 13.215 1.00 93.62 77 LYS A CA 1
ATOM 597 C C . LYS A 1 77 ? -0.220 -3.175 12.977 1.00 93.62 77 LYS A C 1
ATOM 599 O O . LYS A 1 77 ? 0.955 -3.213 12.622 1.00 93.62 77 LYS A O 1
ATOM 604 N N . SER A 1 78 ? -0.945 -4.279 13.181 1.00 94.50 78 SER A N 1
ATOM 605 C CA . SER A 1 78 ? -0.425 -5.620 12.878 1.00 94.50 78 SER A CA 1
ATOM 606 C C . SER A 1 78 ? -0.302 -5.834 11.372 1.00 94.50 78 SER A C 1
ATOM 608 O O . SER A 1 78 ? 0.778 -6.201 10.918 1.00 94.50 78 SER A O 1
ATOM 610 N N . VAL A 1 79 ? -1.330 -5.484 10.593 1.00 95.50 79 VAL A N 1
ATOM 611 C CA . VAL A 1 79 ? -1.294 -5.531 9.120 1.00 95.50 79 VAL A CA 1
ATOM 612 C C . VAL A 1 79 ? -0.099 -4.740 8.581 1.00 95.50 79 VAL A C 1
ATOM 614 O O . VAL A 1 79 ? 0.696 -5.269 7.810 1.00 95.50 79 VAL A O 1
ATOM 617 N N . GLY A 1 80 ? 0.100 -3.500 9.040 1.00 94.75 80 GLY A N 1
ATOM 618 C CA . GLY A 1 80 ? 1.221 -2.667 8.600 1.00 94.75 80 GLY A CA 1
ATOM 619 C C . GLY A 1 80 ? 2.603 -3.245 8.918 1.00 94.75 80 GLY A C 1
ATOM 620 O O . GLY A 1 80 ? 3.536 -3.026 8.147 1.00 94.75 80 GLY A O 1
ATOM 621 N N . LYS A 1 81 ? 2.743 -4.005 10.015 1.00 94.88 81 LYS A N 1
ATOM 622 C CA . LYS A 1 81 ? 3.984 -4.723 10.346 1.00 94.88 81 LYS A CA 1
ATOM 623 C C . LYS A 1 81 ? 4.210 -5.904 9.410 1.00 94.88 81 LYS A C 1
ATOM 625 O O . LYS A 1 81 ? 5.308 -6.033 8.887 1.00 94.88 81 LYS A O 1
ATOM 630 N N . THR A 1 82 ? 3.185 -6.720 9.171 1.00 95.31 82 THR A N 1
ATOM 631 C CA . THR A 1 82 ? 3.286 -7.886 8.284 1.00 95.31 82 THR A CA 1
ATOM 632 C C . THR A 1 82 ? 3.623 -7.473 6.853 1.00 95.31 82 THR A C 1
ATOM 634 O O . THR A 1 82 ? 4.508 -8.060 6.241 1.00 95.31 82 THR A O 1
ATOM 637 N N . LEU A 1 83 ? 3.004 -6.402 6.347 1.00 94.81 83 LEU A N 1
ATOM 638 C CA . LEU A 1 83 ? 3.300 -5.872 5.012 1.00 94.81 83 LEU A CA 1
ATOM 639 C C . LEU A 1 83 ? 4.707 -5.276 4.892 1.00 94.81 83 LEU A C 1
ATOM 641 O O . LEU A 1 83 ? 5.255 -5.245 3.801 1.00 94.81 83 LEU A O 1
ATOM 645 N N . ASN A 1 84 ? 5.303 -4.816 5.995 1.00 94.00 84 ASN A N 1
ATOM 646 C CA . ASN A 1 84 ? 6.681 -4.315 5.995 1.00 94.00 84 ASN A CA 1
ATOM 647 C C . ASN A 1 84 ? 7.726 -5.433 5.880 1.00 94.00 84 ASN A C 1
ATOM 649 O O . ASN A 1 84 ? 8.879 -5.178 5.557 1.00 94.00 84 ASN A O 1
ATOM 653 N N . ILE A 1 85 ? 7.347 -6.660 6.236 1.00 94.06 85 ILE A N 1
ATOM 654 C CA . ILE A 1 85 ? 8.239 -7.822 6.196 1.00 94.06 85 ILE A CA 1
ATOM 655 C C . ILE A 1 85 ? 8.229 -8.454 4.797 1.00 94.06 85 ILE A C 1
ATOM 657 O O . ILE A 1 85 ? 9.197 -9.106 4.418 1.00 94.06 85 ILE A O 1
ATOM 661 N N . ASP A 1 86 ? 7.157 -8.254 4.027 1.00 93.81 86 ASP A N 1
ATOM 662 C CA . ASP A 1 86 ? 6.998 -8.841 2.698 1.00 93.81 86 ASP A CA 1
ATOM 663 C C . ASP A 1 86 ? 7.989 -8.245 1.686 1.00 93.81 86 ASP A C 1
ATOM 665 O O . ASP A 1 86 ? 7.913 -7.073 1.323 1.00 93.81 86 ASP A O 1
ATOM 669 N N . GLU A 1 87 ? 8.894 -9.083 1.182 1.00 92.69 87 GLU A N 1
ATOM 670 C CA . GLU A 1 87 ? 9.995 -8.672 0.304 1.00 92.69 87 GLU A CA 1
ATOM 671 C C . GLU A 1 87 ? 9.533 -8.126 -1.058 1.00 92.69 87 GLU A C 1
ATOM 673 O O . GLU A 1 87 ? 10.263 -7.379 -1.727 1.00 92.69 87 GLU A O 1
ATOM 678 N N . ASP A 1 88 ? 8.326 -8.492 -1.487 1.00 94.00 88 ASP A N 1
ATOM 679 C CA . ASP A 1 88 ? 7.743 -8.053 -2.756 1.00 94.00 88 ASP A CA 1
ATOM 680 C C . ASP A 1 88 ? 7.234 -6.604 -2.701 1.00 94.00 88 ASP A C 1
ATOM 682 O O . ASP A 1 88 ? 7.100 -5.942 -3.743 1.00 94.00 88 ASP A O 1
ATOM 686 N N . ILE A 1 89 ? 6.988 -6.089 -1.491 1.00 95.19 89 ILE A N 1
ATOM 687 C CA . ILE A 1 89 ? 6.492 -4.740 -1.238 1.00 95.19 89 ILE A CA 1
ATOM 688 C C . ILE A 1 89 ? 7.686 -3.786 -1.089 1.00 95.19 89 ILE A C 1
ATOM 690 O O . ILE A 1 89 ? 8.557 -3.925 -0.238 1.00 95.19 89 ILE A O 1
ATOM 694 N N . ILE A 1 90 ? 7.738 -2.759 -1.938 1.00 94.94 90 ILE A N 1
ATOM 695 C CA . ILE A 1 90 ? 8.737 -1.687 -1.828 1.00 94.94 90 ILE A CA 1
ATOM 696 C C . ILE A 1 90 ? 8.342 -0.731 -0.704 1.00 94.94 90 ILE A C 1
ATOM 698 O O . ILE A 1 90 ? 9.194 -0.286 0.064 1.00 94.94 90 ILE A O 1
ATOM 702 N N . ARG A 1 91 ? 7.060 -0.357 -0.667 1.00 94.50 91 ARG A N 1
ATOM 703 C CA . ARG A 1 91 ? 6.502 0.563 0.320 1.00 94.50 91 ARG A CA 1
ATOM 704 C C . ARG A 1 91 ? 4.996 0.372 0.431 1.00 94.50 91 ARG A C 1
ATOM 706 O O . ARG A 1 91 ? 4.288 0.380 -0.573 1.00 94.50 91 ARG A O 1
ATOM 713 N N . GLN A 1 92 ? 4.526 0.310 1.664 1.00 95.12 92 GLN A N 1
ATOM 714 C CA . GLN A 1 92 ? 3.130 0.386 2.057 1.00 95.12 92 GLN A CA 1
ATOM 715 C C . GLN A 1 92 ? 2.882 1.715 2.768 1.00 95.12 92 GLN A C 1
ATOM 717 O O . GLN A 1 92 ? 3.692 2.167 3.579 1.00 95.12 92 GLN A O 1
ATOM 722 N N . THR A 1 93 ? 1.774 2.372 2.453 1.00 96.00 93 THR A N 1
ATOM 723 C CA . THR A 1 93 ? 1.329 3.579 3.157 1.00 96.00 93 THR A CA 1
ATOM 724 C C . THR A 1 93 ? -0.129 3.394 3.526 1.00 96.00 93 THR A C 1
ATOM 726 O O . THR A 1 93 ? -0.970 3.261 2.644 1.00 96.00 93 THR A O 1
ATOM 729 N N . ILE A 1 94 ? -0.404 3.344 4.830 1.00 95.56 94 ILE A N 1
ATOM 730 C CA . ILE A 1 94 ? -1.755 3.198 5.369 1.00 95.56 94 ILE A CA 1
ATOM 731 C C . ILE A 1 94 ? -2.240 4.571 5.812 1.00 95.56 94 ILE A C 1
ATOM 733 O O . ILE A 1 94 ? -1.573 5.239 6.602 1.00 95.56 94 ILE A O 1
ATOM 737 N N . ILE A 1 95 ? -3.394 4.979 5.303 1.00 94.12 95 ILE A N 1
ATOM 738 C CA . ILE A 1 95 ? -4.013 6.273 5.564 1.00 94.12 95 ILE A CA 1
ATOM 739 C C . ILE A 1 95 ? -5.426 6.016 6.087 1.00 94.12 95 ILE A C 1
ATOM 741 O O . ILE A 1 95 ? -6.105 5.083 5.656 1.00 94.12 95 ILE A O 1
ATOM 745 N N . LEU A 1 96 ? -5.867 6.818 7.055 1.00 93.38 96 LEU A N 1
ATOM 746 C CA . LEU A 1 96 ? -7.270 6.826 7.452 1.00 93.38 96 LEU A CA 1
ATOM 747 C C . LEU A 1 96 ? -8.072 7.463 6.317 1.00 93.38 96 LEU A C 1
ATOM 749 O O . LEU A 1 96 ? -7.810 8.604 5.946 1.00 93.38 96 LEU A O 1
ATOM 753 N N . LYS A 1 97 ? -9.044 6.735 5.772 1.00 88.06 97 LYS A N 1
ATOM 754 C CA . LYS A 1 97 ? -9.899 7.264 4.719 1.00 88.06 97 LYS A CA 1
ATOM 755 C C . LYS A 1 97 ? -10.888 8.237 5.348 1.00 88.06 97 LYS A C 1
ATOM 757 O O . LYS A 1 97 ? -11.881 7.829 5.955 1.00 88.06 97 LYS A O 1
ATOM 762 N N . GLU A 1 98 ? -10.585 9.525 5.248 1.00 78.62 98 GLU A N 1
ATOM 763 C CA . GLU A 1 98 ? -11.544 10.567 5.591 1.00 78.62 98 GLU A CA 1
ATOM 764 C C . GLU A 1 98 ? -12.724 10.517 4.616 1.00 78.62 98 GLU A C 1
ATOM 766 O O . GLU A 1 98 ? -12.598 10.095 3.464 1.00 78.62 98 GLU A O 1
ATOM 771 N N . LYS A 1 99 ? -13.905 10.908 5.100 1.00 70.31 99 LYS A N 1
ATOM 772 C CA . LYS A 1 99 ? -15.051 11.126 4.214 1.00 70.31 99 LYS A CA 1
ATOM 773 C C . LYS A 1 99 ? -14.678 12.241 3.242 1.00 70.31 99 LYS A C 1
ATOM 775 O O . LYS A 1 99 ? -13.997 13.175 3.660 1.00 70.31 99 LYS A O 1
ATOM 780 N N . ASP A 1 100 ? -15.126 12.125 1.991 1.00 68.25 100 ASP A N 1
ATOM 781 C CA . ASP A 1 100 ? -14.826 13.073 0.917 1.00 68.25 100 ASP A CA 1
ATOM 782 C C . ASP A 1 100 ? -14.837 14.503 1.451 1.00 68.25 100 ASP A C 1
ATOM 784 O O . ASP A 1 100 ? -15.845 14.949 2.012 1.00 68.25 100 ASP A O 1
ATOM 788 N N . PHE A 1 101 ? -13.702 15.196 1.326 1.00 66.00 101 PHE A N 1
ATOM 789 C CA . PHE A 1 101 ? -13.603 16.598 1.702 1.00 66.00 101 PHE A CA 1
ATOM 790 C C . PHE A 1 101 ? -14.588 17.380 0.836 1.00 66.00 101 PHE A C 1
ATOM 792 O O . PHE A 1 101 ? -14.312 17.753 -0.308 1.00 66.00 101 PHE A O 1
ATOM 799 N N . LYS A 1 102 ? -15.785 17.594 1.378 1.00 64.88 102 LYS A N 1
ATOM 800 C CA . LYS A 1 102 ? -16.766 18.469 0.772 1.00 64.88 102 LYS A CA 1
ATOM 801 C C . LYS A 1 102 ? -16.245 19.875 0.945 1.00 64.88 102 LYS A C 1
ATOM 803 O O . LYS A 1 102 ? -16.062 20.357 2.062 1.00 64.88 102 LYS A O 1
ATOM 808 N N . ARG A 1 103 ? -16.004 20.536 -0.183 1.00 59.50 103 ARG A N 1
ATOM 809 C CA . ARG A 1 103 ? -15.705 21.962 -0.167 1.00 59.50 103 ARG A CA 1
ATOM 810 C C . ARG A 1 103 ? -16.879 22.648 0.545 1.00 59.50 103 ARG A C 1
ATOM 812 O O . ARG A 1 103 ? -18.022 22.342 0.202 1.00 59.50 103 ARG A O 1
ATOM 819 N N . PRO A 1 104 ? -16.632 23.564 1.491 1.00 64.69 104 PRO A N 1
ATOM 820 C CA . PRO A 1 104 ? -17.699 24.205 2.267 1.00 64.69 104 PRO A CA 1
ATOM 821 C C . PRO A 1 104 ? -18.721 24.939 1.381 1.00 64.69 104 PRO A C 1
ATOM 823 O O . PRO A 1 104 ? -19.855 25.157 1.787 1.00 64.69 104 PRO A O 1
ATOM 826 N N . CYS A 1 105 ? -18.336 25.256 0.143 1.00 62.09 105 CYS A N 1
ATOM 827 C CA . CYS A 1 105 ? -19.170 25.867 -0.880 1.00 62.09 105 CYS A CA 1
ATOM 828 C C . CYS A 1 105 ? -20.176 24.946 -1.592 1.00 62.09 105 CYS A C 1
ATOM 830 O O . CYS A 1 105 ? -20.974 25.453 -2.373 1.00 62.09 105 CYS A O 1
ATOM 832 N N . LEU A 1 106 ? -20.134 23.621 -1.399 1.00 61.97 106 LEU A N 1
ATOM 833 C CA . LEU A 1 106 ? -21.089 22.722 -2.065 1.00 61.97 106 LEU A CA 1
ATOM 834 C C . LEU A 1 106 ? -22.465 22.691 -1.382 1.00 61.97 106 LEU A C 1
ATOM 836 O O . LEU A 1 106 ? -23.462 22.514 -2.071 1.00 61.97 106 LEU A O 1
ATOM 840 N N . ASP A 1 107 ? -22.513 22.883 -0.061 1.00 62.75 107 ASP A N 1
ATOM 841 C CA . ASP A 1 107 ? -23.742 22.776 0.741 1.00 62.75 107 ASP A CA 1
ATOM 842 C C . ASP A 1 107 ? -24.178 24.146 1.341 1.00 62.75 107 ASP A C 1
ATOM 844 O O . ASP A 1 107 ? -25.201 24.228 2.019 1.00 62.75 107 ASP A O 1
ATOM 848 N N . GLY A 1 108 ? -23.435 25.241 1.091 1.00 68.81 108 GLY A N 1
ATOM 849 C CA . GLY A 1 108 ? -23.705 26.585 1.634 1.00 68.81 108 GLY A CA 1
ATOM 850 C C . GLY A 1 108 ? -22.923 27.721 0.951 1.00 68.81 108 GLY A C 1
ATOM 851 O O . GLY A 1 108 ? -22.152 27.484 0.020 1.00 68.81 108 GLY A O 1
ATOM 852 N N . SER A 1 109 ? -23.121 28.974 1.392 1.00 64.31 109 SER A N 1
ATOM 853 C CA . SER A 1 109 ? -22.383 30.123 0.846 1.00 64.31 109 SER A CA 1
ATOM 854 C C . SER A 1 109 ? -20.880 29.966 1.088 1.00 64.31 109 SER A C 1
ATOM 856 O O . SER A 1 109 ? -20.438 29.595 2.176 1.00 64.31 109 SER A O 1
ATOM 858 N N . CYS A 1 110 ? -20.086 30.239 0.050 1.00 56.53 110 CYS A N 1
ATOM 859 C CA . CYS A 1 110 ? -18.629 30.196 0.079 1.00 56.53 110 CYS A CA 1
ATOM 860 C C . CYS A 1 110 ? -18.074 31.251 1.044 1.00 56.53 110 CYS A C 1
ATOM 862 O O . CYS A 1 110 ? -17.589 32.294 0.610 1.00 56.53 110 CYS A O 1
ATOM 864 N N . VAL A 1 111 ? -18.083 30.995 2.347 1.00 59.03 111 VAL A N 1
ATOM 865 C CA . VAL A 1 111 ? -17.160 31.691 3.236 1.00 59.03 111 VAL A CA 1
ATOM 866 C C . VAL A 1 111 ? -15.849 30.943 3.069 1.00 59.03 111 VAL A C 1
ATOM 868 O O . VAL A 1 111 ? -15.565 29.972 3.768 1.00 59.03 111 VAL A O 1
ATOM 871 N N . PHE A 1 112 ? -15.080 31.333 2.051 1.00 53.66 112 PHE A N 1
ATOM 872 C CA . PHE A 1 112 ? -13.646 31.091 2.053 1.00 53.66 112 PHE A CA 1
ATOM 873 C C . PHE A 1 112 ? -13.168 31.850 3.285 1.00 53.66 112 PHE A C 1
ATOM 875 O O . PHE A 1 112 ? -12.930 33.050 3.206 1.00 53.66 112 PHE A O 1
ATOM 882 N N . GLY A 1 113 ? -13.224 31.202 4.455 1.00 56.91 113 GLY A N 1
ATOM 883 C CA . GLY A 1 113 ? -12.680 31.757 5.676 1.00 56.91 113 GLY A CA 1
ATOM 884 C C . GLY A 1 113 ? -11.264 32.119 5.303 1.00 56.91 113 GLY A C 1
ATOM 885 O O . GLY A 1 113 ? -10.487 31.224 4.966 1.00 56.91 113 GLY A O 1
ATOM 886 N N . GLU A 1 114 ? -11.008 33.421 5.187 1.00 55.06 114 GLU A N 1
ATOM 887 C CA . GLU A 1 114 ? -9.699 33.941 4.842 1.00 55.06 114 GLU A CA 1
ATOM 888 C C . GLU A 1 114 ? -8.719 33.160 5.706 1.00 55.06 114 GLU A C 1
ATOM 890 O O . GLU A 1 114 ? -8.947 33.055 6.917 1.00 55.06 114 GLU A O 1
ATOM 895 N N . LEU A 1 115 ? -7.706 32.522 5.101 1.00 57.97 115 LEU A N 1
ATOM 896 C CA . LEU A 1 115 ? -6.625 31.960 5.903 1.00 57.97 115 LEU A CA 1
ATOM 897 C C . LEU A 1 115 ? -6.228 33.081 6.863 1.00 57.97 115 LEU A C 1
ATOM 899 O O . LEU A 1 115 ? -5.835 34.143 6.364 1.00 57.97 115 LEU A O 1
ATOM 903 N N . PRO A 1 116 ? -6.411 32.920 8.190 1.00 55.06 116 PRO A N 1
ATOM 904 C CA . PRO A 1 116 ? -6.112 34.001 9.100 1.00 55.06 116 PRO A CA 1
ATOM 905 C C . PRO A 1 116 ? -4.661 34.354 8.836 1.00 55.06 116 PRO A C 1
ATOM 907 O O . PRO A 1 116 ? -3.798 33.471 8.818 1.00 55.06 116 PRO A O 1
ATOM 910 N N . ASN A 1 117 ? -4.431 35.628 8.517 1.00 55.22 117 ASN A N 1
ATOM 911 C CA . ASN A 1 117 ? -3.113 36.145 8.185 1.00 55.22 117 ASN A CA 1
ATOM 912 C C . ASN A 1 117 ? -2.125 35.559 9.214 1.00 55.22 117 ASN A C 1
ATOM 914 O O . ASN A 1 117 ? -2.441 35.626 10.401 1.00 55.22 117 ASN A O 1
ATOM 918 N N . PRO A 1 118 ? -0.988 34.947 8.843 1.00 56.25 118 PRO A N 1
ATOM 919 C CA . PRO A 1 118 ? -0.141 34.208 9.792 1.00 56.25 118 PRO A CA 1
ATOM 920 C C . PRO A 1 118 ? 0.368 35.063 10.972 1.00 56.25 118 PRO A C 1
ATOM 922 O O . PRO A 1 118 ? 0.807 34.538 11.994 1.00 56.25 118 PRO A O 1
ATOM 925 N N . ASP A 1 119 ? 0.264 36.390 10.875 1.00 56.94 119 ASP A N 1
ATOM 926 C CA . ASP A 1 119 ? 0.535 37.332 11.964 1.00 56.94 119 ASP A CA 1
ATOM 927 C C . ASP A 1 119 ? -0.640 37.553 12.943 1.00 56.94 119 ASP A C 1
ATOM 929 O O . ASP A 1 119 ? -0.452 38.170 13.993 1.00 56.94 119 ASP A O 1
ATOM 933 N N . HIS A 1 120 ? -1.832 37.020 12.661 1.00 60.06 120 HIS A N 1
ATOM 934 C CA . HIS A 1 120 ? -3.019 37.091 13.518 1.00 60.06 120 HIS A CA 1
ATOM 935 C C . HIS A 1 120 ? -2.760 36.427 14.876 1.00 60.06 120 HIS A C 1
ATOM 937 O O . HIS A 1 120 ? -3.065 37.009 15.916 1.00 60.06 120 HIS A O 1
ATOM 943 N N . GLU A 1 121 ? -2.106 35.260 14.900 1.00 59.31 121 GLU A N 1
ATOM 944 C CA . GLU A 1 121 ? -1.738 34.593 16.157 1.00 59.31 121 GLU A CA 1
ATOM 945 C C . GLU A 1 121 ? -0.772 35.441 17.000 1.00 59.31 121 GLU A C 1
ATOM 947 O O . GLU A 1 121 ? -0.919 35.529 18.221 1.00 59.31 121 GLU A O 1
ATOM 952 N N . LYS A 1 122 ? 0.171 36.149 16.360 1.00 57.81 122 LYS A N 1
ATOM 953 C CA . LYS A 1 122 ? 1.120 37.040 17.052 1.00 57.81 122 LYS A CA 1
ATOM 954 C C . LYS A 1 122 ? 0.427 38.276 17.624 1.00 57.81 122 LYS A C 1
ATOM 956 O O . LYS A 1 122 ? 0.778 38.715 18.722 1.00 57.81 122 LYS A O 1
ATOM 961 N N . PHE A 1 123 ? -0.548 38.833 16.903 1.00 58.91 123 PHE A N 1
ATOM 962 C CA . PHE A 1 123 ? -1.337 39.982 17.354 1.00 58.91 123 PHE A CA 1
ATOM 963 C C . PHE A 1 123 ? -2.229 39.620 18.544 1.00 58.91 123 PHE A C 1
ATOM 965 O O . PHE A 1 123 ? -2.180 40.303 19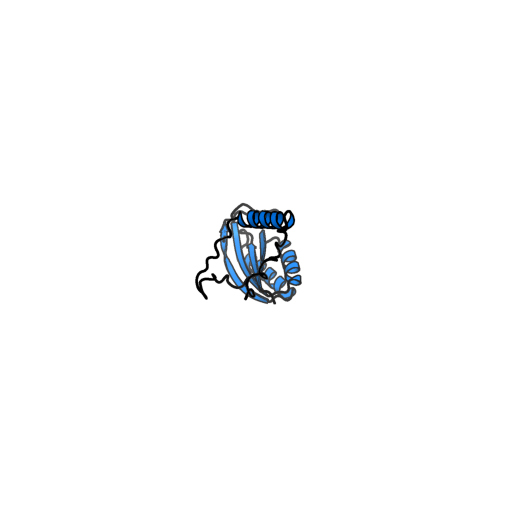.566 1.00 58.91 123 PHE A O 1
ATOM 972 N N . VAL A 1 124 ? -2.956 38.501 18.459 1.00 63.47 124 VAL A N 1
ATOM 973 C CA . VAL A 1 124 ? -3.797 37.991 19.554 1.00 63.47 124 VAL A CA 1
ATOM 974 C C . VAL A 1 124 ? -2.948 37.664 20.784 1.00 63.47 124 VAL A C 1
ATOM 976 O O . VAL A 1 124 ? -3.326 38.008 21.907 1.00 63.47 124 VAL A O 1
ATOM 979 N N . HIS A 1 125 ? -1.759 37.077 20.600 1.00 64.31 125 HIS A N 1
ATOM 980 C CA . HIS A 1 125 ? -0.835 36.823 21.703 1.00 64.31 125 HIS A CA 1
ATOM 981 C C . HIS A 1 125 ? -0.349 38.126 22.359 1.00 64.31 125 HIS A C 1
ATOM 983 O O . HIS A 1 125 ? -0.442 38.259 23.582 1.00 64.31 125 HIS A O 1
ATOM 989 N N . LYS A 1 126 ? 0.083 39.124 21.571 1.00 63.88 126 LYS A N 1
ATOM 990 C CA . LYS A 1 126 ? 0.484 40.450 22.079 1.00 63.88 126 LYS A CA 1
ATOM 991 C C . LYS A 1 126 ? -0.648 41.165 22.815 1.00 63.88 126 LYS A C 1
ATOM 993 O O . LYS A 1 126 ? -0.412 41.678 23.908 1.00 63.88 126 LYS A O 1
ATOM 998 N N . GLU A 1 127 ? -1.865 41.164 22.272 1.00 63.19 127 GLU A N 1
ATOM 999 C CA . GLU A 1 127 ? -3.035 41.744 22.941 1.00 63.19 127 GLU A CA 1
ATOM 1000 C C . GLU A 1 127 ? -3.358 41.020 24.251 1.00 63.19 127 GLU A C 1
ATOM 1002 O O . GLU A 1 127 ? -3.645 41.661 25.263 1.00 63.19 127 GLU A O 1
ATOM 1007 N N . SER A 1 128 ? -3.291 39.685 24.264 1.00 60.97 128 SER A N 1
ATOM 1008 C CA . SER A 1 128 ? -3.546 38.892 25.470 1.00 60.97 128 SER A CA 1
ATOM 1009 C C . SER A 1 128 ? -2.518 39.176 26.571 1.00 60.97 128 SER A C 1
ATOM 1011 O O . SER A 1 128 ? -2.887 39.301 27.741 1.00 60.97 128 SER A O 1
ATOM 1013 N N . LEU A 1 129 ? -1.244 39.356 26.202 1.00 66.38 129 LEU A N 1
ATOM 1014 C CA . LEU A 1 129 ? -0.178 39.756 27.114 1.00 66.38 129 LEU A CA 1
ATOM 1015 C C . LEU A 1 129 ? -0.380 41.187 27.612 1.00 66.38 129 LEU A C 1
ATOM 1017 O O . LEU A 1 129 ? -0.292 41.413 28.812 1.00 66.38 129 LEU A O 1
ATOM 1021 N N . GLN A 1 130 ? -0.719 42.141 26.741 1.00 66.81 130 GLN A N 1
ATOM 1022 C CA . GLN A 1 130 ? -1.001 43.523 27.144 1.00 66.81 130 GLN A CA 1
ATOM 1023 C C . GLN A 1 130 ? -2.197 43.624 28.096 1.00 66.81 130 GLN A C 1
ATOM 1025 O O . GLN A 1 130 ? -2.122 44.359 29.076 1.00 66.81 130 GLN A O 1
ATOM 1030 N N . ARG A 1 131 ? -3.272 42.860 27.866 1.00 61.91 131 ARG A N 1
ATOM 1031 C CA . ARG A 1 131 ? -4.431 42.805 28.774 1.00 61.91 131 ARG A CA 1
ATOM 1032 C C . ARG A 1 131 ? -4.085 42.176 30.128 1.00 61.91 131 ARG A C 1
ATOM 1034 O O . ARG A 1 131 ? -4.652 42.588 31.136 1.00 61.91 131 ARG A O 1
ATOM 1041 N N . LYS A 1 132 ? -3.157 41.210 30.163 1.00 63.41 132 LYS A N 1
ATOM 1042 C CA . LYS A 1 132 ? -2.631 40.620 31.409 1.00 63.41 132 LYS A CA 1
ATOM 1043 C C . LYS A 1 132 ? -1.686 41.566 32.156 1.00 63.41 132 LYS A C 1
ATOM 1045 O O . LYS A 1 132 ? -1.770 41.654 33.375 1.00 63.41 132 LYS A O 1
ATOM 1050 N N . LEU A 1 133 ? -0.803 42.255 31.435 1.00 64.25 133 LEU A N 1
ATOM 1051 C CA . LEU A 1 133 ? 0.194 43.178 31.989 1.00 64.25 133 LEU A CA 1
ATOM 1052 C C . LEU A 1 133 ? -0.439 44.495 32.459 1.00 64.25 133 LEU A C 1
ATOM 1054 O O . LEU A 1 133 ? -0.008 45.058 33.461 1.00 64.25 133 LEU A O 1
ATOM 1058 N N . PHE A 1 134 ? -1.484 44.963 31.773 1.00 57.91 134 PHE A N 1
ATOM 1059 C CA . PHE A 1 134 ? -2.200 46.198 32.088 1.00 57.91 134 PHE A CA 1
ATOM 1060 C C . PHE A 1 134 ? -3.712 45.943 32.165 1.00 57.91 134 PHE A C 1
ATOM 1062 O O . PHE A 1 134 ? -4.458 46.277 31.237 1.00 57.91 134 PHE A O 1
ATOM 1069 N N . PRO A 1 135 ? -4.206 45.361 33.272 1.00 58.19 135 PRO A N 1
ATOM 1070 C CA . PRO A 1 135 ? -5.639 45.255 33.496 1.00 58.19 135 PRO A CA 1
ATOM 1071 C C . PRO A 1 135 ? -6.224 46.666 33.626 1.00 58.19 135 PRO A C 1
ATOM 1073 O O . PRO A 1 135 ? -5.843 47.434 34.514 1.00 58.19 135 PRO A O 1
ATOM 1076 N N . LYS A 1 136 ? -7.151 47.036 32.732 1.00 55.31 136 LYS A N 1
ATOM 1077 C CA . LYS A 1 136 ? -7.852 48.326 32.814 1.00 55.31 136 LYS A CA 1
ATOM 1078 C C . LYS A 1 136 ? -8.552 48.416 34.174 1.00 55.31 136 LYS A C 1
ATOM 1080 O O . LYS A 1 136 ? -9.496 47.669 34.433 1.00 55.31 136 LYS A O 1
ATOM 1085 N N . LYS A 1 137 ? -8.103 49.329 35.044 1.00 52.12 137 LYS A N 1
ATOM 1086 C CA . LYS A 1 137 ? -8.823 49.666 36.279 1.00 52.12 137 LYS A CA 1
ATOM 1087 C C . LYS A 1 137 ? -10.229 50.129 35.885 1.00 52.12 137 LYS A C 1
ATOM 1089 O O . LYS A 1 137 ? -10.367 51.054 35.087 1.00 52.12 137 LYS A O 1
ATOM 1094 N N . LYS A 1 138 ? -11.267 49.467 36.407 1.00 43.81 138 LYS A N 1
ATOM 1095 C CA . LYS A 1 138 ? -12.662 49.897 36.239 1.00 43.81 138 LYS A CA 1
ATOM 1096 C C . LYS A 1 138 ? -12.798 51.311 36.808 1.00 43.81 138 LYS A C 1
ATOM 1098 O O . LYS A 1 138 ? -12.693 51.489 38.017 1.00 43.81 138 LYS A O 1
ATOM 1103 N N . VAL A 1 139 ? -13.035 52.302 35.953 1.00 44.28 139 VAL A N 1
ATOM 1104 C CA . VAL A 1 139 ? -13.494 53.624 36.389 1.00 44.28 139 VAL A CA 1
ATOM 1105 C C . VAL A 1 139 ? -14.967 53.463 36.756 1.00 44.28 139 VAL A C 1
ATOM 1107 O O . VAL A 1 139 ? -15.829 53.403 35.884 1.00 44.28 139 VAL A O 1
ATOM 1110 N N . THR A 1 140 ? -15.261 53.288 38.042 1.00 43.97 140 THR A N 1
ATOM 1111 C CA . THR A 1 140 ? -16.635 53.330 38.547 1.00 43.97 140 THR A CA 1
ATOM 1112 C C . THR A 1 140 ? -17.138 54.765 38.466 1.00 43.97 140 THR A C 1
ATOM 1114 O O . THR A 1 140 ? -16.636 55.648 39.159 1.00 43.97 140 THR A O 1
ATOM 1117 N N . SER A 1 141 ? -18.128 54.987 37.607 1.00 47.19 141 SER A N 1
ATOM 1118 C CA . SER A 1 141 ? -18.910 56.214 37.500 1.00 47.19 141 SER A CA 1
ATOM 1119 C C . SER A 1 141 ? -19.669 56.483 38.804 1.00 47.19 141 SER A C 1
ATOM 1121 O O . SER A 1 141 ? -20.737 55.920 39.042 1.00 47.19 141 SER A O 1
ATOM 1123 N N . ILE A 1 142 ? -19.126 57.355 39.648 1.00 47.94 142 ILE A N 1
ATOM 1124 C CA . ILE A 1 142 ? -19.855 58.003 40.738 1.00 47.94 142 ILE A CA 1
ATOM 1125 C C . ILE A 1 142 ? -19.848 59.487 40.392 1.00 47.94 142 ILE A C 1
ATOM 1127 O O . ILE A 1 142 ? -18.843 60.133 40.645 1.00 47.94 142 ILE A O 1
ATOM 1131 N N . LEU A 1 143 ? -20.904 59.976 39.729 1.00 47.22 143 LEU A N 1
ATOM 1132 C CA . LEU A 1 143 ? -21.329 61.391 39.650 1.00 47.22 143 LEU A CA 1
ATOM 1133 C C . LEU A 1 143 ? -22.559 61.529 38.719 1.00 47.22 143 LEU A C 1
ATOM 1135 O O . LEU A 1 143 ? -22.557 62.272 37.746 1.00 47.22 143 LEU A O 1
ATOM 1139 N N . SER A 1 144 ? -23.639 60.795 39.007 1.00 46.06 144 SER A N 1
ATOM 1140 C CA . SER A 1 144 ? -24.960 61.020 38.383 1.00 46.06 144 SER A CA 1
ATOM 1141 C C . SER A 1 144 ? -26.080 61.140 39.427 1.00 46.06 144 SER A C 1
ATOM 1143 O O . SER A 1 144 ? -27.213 60.740 39.184 1.00 46.06 144 SER A O 1
ATOM 1145 N N . LYS A 1 145 ? -25.761 61.667 40.620 1.00 52.69 145 LYS A N 1
ATOM 1146 C CA . LYS A 1 145 ? -26.706 61.812 41.747 1.00 52.69 145 LYS A CA 1
ATOM 1147 C C . LYS A 1 145 ? -26.882 63.246 42.268 1.00 52.69 145 LYS A C 1
ATOM 1149 O O . LYS A 1 145 ? -27.323 63.430 43.394 1.00 52.69 145 LYS A O 1
ATOM 1154 N N . GLN A 1 146 ? -26.574 64.261 41.462 1.00 52.34 146 GLN A N 1
ATOM 1155 C CA . GLN A 1 146 ? -26.793 65.667 41.832 1.00 52.34 146 GLN A CA 1
ATOM 1156 C C . GLN A 1 146 ? -27.368 66.489 40.674 1.00 52.34 146 GLN A C 1
ATOM 1158 O O . GLN A 1 146 ? -26.802 67.506 40.320 1.00 52.34 146 GLN A O 1
ATOM 1163 N N . LEU A 1 147 ? -28.481 66.068 40.071 1.00 51.84 147 LEU A N 1
ATOM 1164 C CA . LEU A 1 147 ? -29.337 66.962 39.277 1.00 51.84 147 LEU A CA 1
ATOM 1165 C C . LEU A 1 147 ? -30.776 66.427 39.304 1.00 51.84 147 LEU A C 1
ATOM 1167 O O . LEU A 1 147 ? -31.187 65.760 38.366 1.00 51.84 147 LEU A O 1
ATOM 1171 N N . LEU A 1 148 ? -31.493 66.656 40.410 1.00 48.81 148 LEU A N 1
ATOM 1172 C CA . LEU A 1 148 ? -32.964 66.692 40.527 1.00 48.81 148 LEU A CA 1
ATOM 1173 C C . LEU A 1 148 ? -33.300 67.058 41.985 1.00 48.81 148 LEU A C 1
ATOM 1175 O O . LEU A 1 148 ? -33.142 66.229 42.876 1.00 48.81 148 LEU A O 1
ATOM 1179 N N . GLY A 1 149 ? -33.717 68.307 42.226 1.00 37.16 149 GLY A N 1
ATOM 1180 C CA . GLY A 1 149 ? -34.269 68.741 43.518 1.00 37.16 149 GLY A CA 1
ATOM 1181 C C . GLY A 1 149 ? -33.675 70.028 44.093 1.00 37.16 149 GLY A C 1
ATOM 1182 O O . GLY A 1 149 ? -33.118 70.020 45.184 1.00 37.16 149 GLY A O 1
ATOM 1183 N N . SER A 1 150 ? -33.788 71.144 43.373 1.00 41.88 150 SER A N 1
ATOM 1184 C CA . SER A 1 150 ? -33.807 72.479 43.979 1.00 41.88 150 SER A CA 1
ATOM 1185 C C . SER A 1 150 ? -35.086 73.178 43.531 1.00 41.88 150 SER A C 1
ATOM 1187 O O . SER A 1 150 ? -35.302 73.296 42.324 1.00 41.88 150 SER A O 1
ATOM 1189 N N . LYS A 1 151 ? -35.827 73.671 44.533 1.00 42.69 151 LYS A N 1
ATOM 1190 C CA . LYS A 1 151 ? -37.141 74.340 44.531 1.00 42.69 151 LYS A CA 1
ATOM 1191 C C . LYS A 1 151 ? -38.357 73.427 44.606 1.00 42.69 151 LYS A C 1
ATOM 1193 O O . LYS A 1 151 ? -38.505 72.547 43.735 1.00 42.69 151 LYS A O 1
#

Radius of gyration: 30.01 Å; Cα contacts (8 Å, |Δi|>4): 189; chains: 1; bounding box: 56×89×58 Å

Sequence (151 aa):
MPSYEVALILRSALERVQLSAALKRTCQVVFDNGGTIRSLENLGLRQLPYAMKSHGHRSKHGNYFIINFDSSPSAVKSVGKTLNIDEDIIRQTIILKEKDFKRPCLDGSCVFGELPNPDHEKFVHKESLQRKLFPKKKVTSILSKQLLGSK

InterPro domains:
  IPR000529 Small ribosomal subunit protein bS6 [PF01250] (4-95)
  IPR000529 Small ribosomal subunit protein bS6 [PTHR21011] (1-100)
  IPR000529 Small ribosomal subunit protein bS6 [TIGR00166] (1-98)
  IPR014717 Translation elongation factor EF1B/small ribosomal subunit protein bS6 [G3DSA:3.30.70.60] (1-108)
  IPR020814 Small ribosomal subunit protein bS6, plastid/chloroplast [MF_00360] (1-99)
  IPR035980 Small ribosomal subunit protein bS6 superfamily [SSF54995] (1-103)

Mean predicted aligned error: 13.84 Å